Protein AF-A0A7C0USC2-F1 (afdb_monomer_lite)

Sequence (115 aa):
MRKIVVSAAILVFLFSGALAGVVNIPASGDNDSVQSMSREIEFSFPDVSTYESGDYEKIAIDGCSYTYKASYPSMPYKSEVLTFPFGTKIESIDVKVDNIQIMHIGKKIIPAAEP

Radius of gyration: 31.81 Å; chains: 1; bounding box: 66×67×62 Å

pLDDT: mean 82.0, std 16.1, range [44.19, 95.75]

Secondary structure (DSSP, 8-state):
-HHHHHHHHHHHHHHGGGGS--------------------------S-EEEEETTEEEEE-TT-EE---TTSB--EE--------TT-----------S------SSEEPBPPP-

Structure (mmCIF, N/CA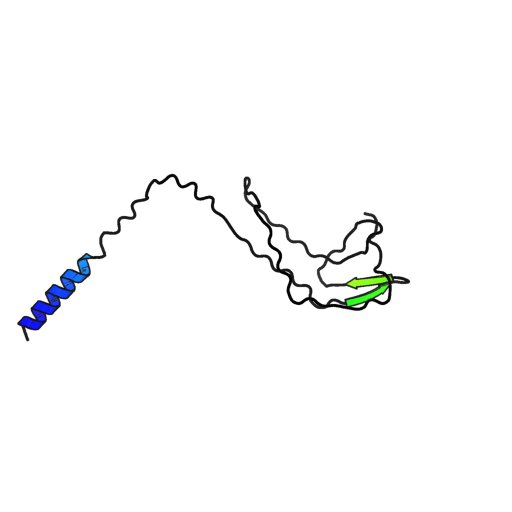/C/O backbone):
data_AF-A0A7C0USC2-F1
#
_entry.id   AF-A0A7C0USC2-F1
#
loop_
_atom_site.group_PDB
_atom_site.id
_atom_site.type_symbol
_atom_site.label_atom_id
_atom_site.label_alt_id
_atom_site.label_comp_id
_atom_site.label_asym_id
_atom_site.label_entity_id
_atom_site.label_seq_id
_atom_site.pdbx_PDB_ins_code
_atom_site.Cartn_x
_atom_site.Cartn_y
_atom_site.Cartn_z
_atom_site.occupancy
_atom_site.B_iso_or_equiv
_atom_site.auth_seq_id
_atom_site.auth_comp_id
_atom_site.auth_asym_id
_atom_site.auth_atom_id
_atom_site.pdbx_PDB_model_num
ATOM 1 N N . MET A 1 1 ? 49.850 -49.799 -35.973 1.00 57.25 1 MET A N 1
ATOM 2 C CA . MET A 1 1 ? 49.912 -48.576 -35.137 1.00 57.25 1 MET A CA 1
ATOM 3 C C . MET A 1 1 ? 50.111 -47.297 -35.951 1.00 57.25 1 MET A C 1
ATOM 5 O O . MET A 1 1 ? 49.267 -46.424 -35.846 1.00 57.25 1 MET A O 1
ATOM 9 N N . ARG A 1 2 ? 51.121 -47.188 -36.832 1.00 59.09 2 ARG A N 1
ATOM 10 C CA . ARG A 1 2 ? 51.369 -45.962 -37.632 1.00 59.09 2 ARG A CA 1
ATOM 11 C C . ARG A 1 2 ? 50.159 -45.454 -38.442 1.00 59.09 2 ARG A C 1
ATOM 13 O O . ARG A 1 2 ? 49.875 -44.268 -38.415 1.00 59.09 2 ARG A O 1
ATOM 20 N N . LYS A 1 3 ? 49.401 -46.345 -39.094 1.00 63.06 3 LYS A N 1
ATOM 21 C CA . LYS A 1 3 ? 48.225 -45.974 -39.913 1.00 63.06 3 LYS A CA 1
ATOM 22 C C . LYS A 1 3 ? 47.049 -45.411 -39.093 1.00 63.06 3 LYS A C 1
ATOM 24 O O . LYS A 1 3 ? 46.334 -44.543 -39.573 1.00 63.06 3 LYS A O 1
ATOM 29 N N . ILE A 1 4 ? 46.891 -45.871 -37.849 1.00 76.44 4 ILE A N 1
ATOM 30 C CA . ILE A 1 4 ? 45.833 -45.416 -36.928 1.00 76.44 4 ILE A CA 1
ATOM 31 C C . ILE A 1 4 ? 46.186 -44.033 -36.369 1.00 76.44 4 ILE A C 1
ATOM 33 O O . ILE A 1 4 ? 45.332 -43.159 -36.306 1.00 76.44 4 ILE A O 1
ATOM 37 N N . VAL A 1 5 ? 47.464 -43.806 -36.050 1.00 74.94 5 VAL A N 1
ATOM 38 C CA . VAL A 1 5 ? 47.958 -42.503 -35.575 1.00 74.94 5 VAL A CA 1
ATOM 39 C C . VAL A 1 5 ? 47.824 -41.428 -36.659 1.00 74.94 5 VAL A C 1
ATOM 41 O O . VAL A 1 5 ? 47.403 -40.315 -36.369 1.00 74.94 5 VAL A O 1
ATOM 44 N N . VAL A 1 6 ? 48.103 -41.773 -37.921 1.00 77.81 6 VAL A N 1
ATOM 45 C CA . VAL A 1 6 ? 47.928 -40.851 -39.057 1.00 77.81 6 VAL A CA 1
ATOM 46 C C . VAL A 1 6 ? 46.448 -40.532 -39.294 1.00 77.81 6 VAL A C 1
ATOM 48 O O . VAL A 1 6 ? 46.097 -39.374 -39.490 1.00 77.81 6 VAL A O 1
ATOM 51 N N . SER A 1 7 ? 45.565 -41.532 -39.200 1.00 74.69 7 SER A N 1
ATOM 52 C CA . SER A 1 7 ? 44.113 -41.326 -39.296 1.00 74.69 7 SER A CA 1
ATOM 53 C C . SER A 1 7 ? 43.572 -40.429 -38.180 1.00 74.69 7 SER A C 1
ATOM 55 O O . SER A 1 7 ? 42.720 -39.585 -38.442 1.00 74.69 7 SER A O 1
ATOM 57 N N . ALA A 1 8 ? 44.061 -40.591 -36.948 1.00 78.38 8 ALA A N 1
ATOM 58 C CA . ALA A 1 8 ? 43.655 -39.763 -35.817 1.00 78.38 8 ALA A CA 1
ATOM 59 C C . ALA A 1 8 ? 44.140 -38.311 -35.971 1.00 78.38 8 ALA A C 1
ATOM 61 O O . ALA A 1 8 ? 43.381 -37.382 -35.713 1.00 78.38 8 ALA A O 1
ATOM 62 N N . ALA A 1 9 ? 45.368 -38.105 -36.461 1.00 75.25 9 ALA A N 1
ATOM 63 C CA . ALA A 1 9 ? 45.916 -36.769 -36.692 1.00 75.25 9 ALA A CA 1
ATOM 64 C C . ALA A 1 9 ? 45.138 -35.985 -37.767 1.00 75.25 9 ALA A C 1
ATOM 66 O O . ALA A 1 9 ? 44.895 -34.792 -37.601 1.00 75.25 9 ALA A O 1
ATOM 67 N N . ILE A 1 10 ? 44.697 -36.659 -38.836 1.00 76.69 10 ILE A N 1
ATOM 68 C CA . ILE A 1 10 ? 43.877 -36.044 -39.894 1.00 76.69 10 ILE A CA 1
ATOM 69 C C . ILE A 1 10 ? 42.493 -35.656 -39.354 1.00 76.69 10 ILE A C 1
ATOM 71 O O . ILE A 1 10 ? 41.996 -34.575 -39.660 1.00 76.69 10 ILE A O 1
ATOM 75 N N . LEU A 1 11 ? 41.889 -36.499 -38.510 1.00 73.88 11 LEU A N 1
ATOM 76 C CA . LEU A 1 11 ? 40.573 -36.229 -37.929 1.00 73.88 11 LEU A CA 1
ATOM 77 C C . LEU A 1 11 ? 40.599 -35.018 -36.981 1.00 73.88 11 LEU A C 1
ATOM 79 O O . LEU A 1 11 ? 39.693 -34.191 -37.017 1.00 73.88 11 LEU A O 1
ATOM 83 N N . VAL A 1 12 ? 41.665 -34.865 -36.189 1.00 71.81 12 VAL A N 1
ATOM 84 C CA . VAL A 1 12 ? 41.855 -33.696 -35.313 1.00 71.81 12 VAL A CA 1
ATOM 85 C C . VAL A 1 12 ? 42.029 -32.409 -36.129 1.00 71.81 12 VAL A C 1
ATOM 87 O O . VAL A 1 12 ? 41.428 -31.391 -35.797 1.00 71.81 12 VAL A O 1
ATOM 90 N N . PHE A 1 13 ? 42.774 -32.454 -37.239 1.00 68.50 13 PHE A N 1
ATOM 91 C CA . PHE A 1 13 ? 42.948 -31.286 -38.112 1.00 68.50 13 PHE A CA 1
ATOM 92 C C . PHE A 1 13 ? 41.652 -30.854 -38.815 1.00 68.50 13 PHE A C 1
ATOM 94 O O . PHE A 1 13 ? 41.418 -29.657 -38.970 1.00 68.50 13 PHE A O 1
ATOM 101 N N . LEU A 1 14 ? 40.788 -31.800 -39.199 1.00 68.00 14 LEU A N 1
ATOM 102 C CA . LEU A 1 14 ? 39.492 -31.495 -39.820 1.00 68.00 14 LEU A CA 1
ATOM 103 C C . LEU A 1 14 ? 38.489 -30.878 -38.831 1.00 68.00 14 LEU A C 1
ATOM 105 O O . LEU A 1 14 ? 37.678 -30.047 -39.234 1.00 68.00 14 LEU A O 1
ATOM 109 N N . PHE A 1 15 ? 38.564 -31.218 -37.539 1.00 60.28 15 PHE A N 1
ATOM 110 C CA . PHE A 1 15 ? 37.691 -30.636 -36.512 1.00 60.28 15 PHE A CA 1
ATOM 111 C C . PHE A 1 15 ? 38.130 -29.243 -36.025 1.00 60.28 15 PHE A C 1
ATOM 113 O O . PHE A 1 15 ? 37.288 -28.473 -35.568 1.00 60.28 15 PHE A O 1
ATOM 120 N N . SER A 1 16 ? 39.405 -28.861 -36.166 1.00 59.53 16 SER A N 1
ATOM 121 C CA . SER A 1 16 ? 39.875 -27.514 -35.784 1.00 59.53 16 SER A CA 1
ATOM 122 C C . SER A 1 16 ? 39.482 -26.397 -36.762 1.00 59.53 16 SER A C 1
ATOM 124 O O . SER A 1 16 ? 39.617 -25.225 -36.419 1.00 59.53 16 SER A O 1
ATOM 126 N N . GLY A 1 17 ? 38.977 -26.721 -37.958 1.00 58.09 17 GLY A N 1
ATOM 127 C CA . GLY A 1 17 ? 38.611 -25.728 -38.979 1.00 58.09 17 GLY A CA 1
ATOM 128 C C . GLY A 1 17 ? 37.225 -25.087 -38.821 1.00 58.09 17 GLY A C 1
ATOM 129 O O . GLY A 1 17 ? 36.944 -24.098 -39.489 1.00 58.09 17 GLY A O 1
ATOM 130 N N . ALA A 1 18 ? 36.353 -25.611 -37.953 1.00 58.22 18 ALA A N 1
ATOM 131 C CA . ALA A 1 18 ? 34.948 -25.187 -37.881 1.00 58.22 18 ALA A CA 1
ATOM 132 C C . ALA A 1 18 ? 34.668 -23.981 -36.955 1.00 58.22 18 ALA A C 1
ATOM 134 O O . ALA A 1 18 ? 33.515 -23.581 -36.823 1.00 58.22 18 ALA A O 1
ATOM 135 N N . LEU A 1 19 ? 35.687 -23.387 -36.316 1.00 56.66 19 LEU A N 1
ATOM 136 C CA . LEU A 1 19 ? 35.499 -22.297 -35.337 1.00 56.66 19 LEU A CA 1
ATOM 137 C C . LEU A 1 19 ? 36.068 -20.932 -35.760 1.00 56.66 19 LEU A C 1
ATOM 139 O O . LEU A 1 19 ? 35.968 -19.972 -35.002 1.00 56.66 19 LEU A O 1
ATOM 143 N N . ALA A 1 20 ? 36.614 -20.803 -36.970 1.00 55.91 20 ALA A N 1
ATOM 144 C CA . ALA A 1 20 ? 37.098 -19.529 -37.505 1.00 55.91 20 ALA A CA 1
ATOM 145 C C . ALA A 1 20 ? 36.207 -19.074 -38.671 1.00 55.91 20 ALA A C 1
ATOM 147 O O . ALA A 1 20 ? 36.591 -19.183 -39.832 1.00 55.91 20 ALA A O 1
ATOM 148 N N . GLY A 1 21 ? 34.981 -18.626 -38.380 1.00 52.94 21 GLY A N 1
ATOM 149 C CA . GLY A 1 21 ? 34.068 -18.222 -39.456 1.00 52.94 21 GLY A CA 1
ATOM 150 C C . GLY A 1 21 ? 32.655 -17.765 -39.097 1.00 52.94 21 GLY A C 1
ATOM 151 O O . GLY A 1 21 ? 31.903 -17.462 -40.017 1.00 52.94 21 GLY A O 1
ATOM 152 N N . VAL A 1 22 ? 32.266 -17.645 -37.823 1.00 48.75 22 VAL A N 1
ATOM 153 C CA . VAL A 1 22 ? 31.092 -16.823 -37.477 1.00 48.75 22 VAL A CA 1
ATOM 154 C C . VAL A 1 22 ? 31.528 -15.364 -37.445 1.00 48.75 22 VAL A C 1
ATOM 156 O O . VAL A 1 22 ? 31.814 -14.782 -36.403 1.00 48.75 22 VAL A O 1
ATOM 159 N N . VAL A 1 23 ? 31.633 -14.784 -38.640 1.00 46.22 23 VAL A N 1
ATOM 160 C CA . VAL A 1 23 ? 31.579 -13.334 -38.804 1.00 46.22 23 VAL A CA 1
ATOM 161 C C . VAL A 1 23 ? 30.236 -12.908 -38.228 1.00 46.22 23 VAL A C 1
ATOM 163 O O . VAL A 1 23 ? 29.186 -13.291 -38.742 1.00 46.22 23 VAL A O 1
ATOM 166 N N . ASN A 1 24 ? 30.275 -12.148 -37.137 1.00 50.66 24 ASN A N 1
ATOM 167 C CA . ASN A 1 24 ? 29.125 -11.407 -36.653 1.00 50.66 24 ASN A CA 1
ATOM 168 C C . ASN A 1 24 ? 28.833 -10.343 -37.718 1.00 50.66 24 ASN A C 1
ATOM 170 O O . ASN A 1 24 ? 29.379 -9.245 -37.675 1.00 50.66 24 ASN A O 1
ATOM 174 N N . ILE A 1 25 ? 28.085 -10.717 -38.755 1.00 47.84 25 ILE A N 1
ATOM 175 C CA . ILE A 1 25 ? 27.463 -9.764 -39.664 1.00 47.84 25 ILE A CA 1
ATOM 176 C C . ILE A 1 25 ? 26.447 -9.045 -38.777 1.00 47.84 25 ILE A C 1
ATOM 178 O O . ILE A 1 25 ? 25.495 -9.701 -38.343 1.00 47.84 25 ILE A O 1
ATOM 182 N N . PRO A 1 26 ? 26.603 -7.744 -38.469 1.00 45.72 26 PRO A N 1
ATOM 183 C CA . PRO A 1 26 ? 25.451 -7.006 -38.012 1.00 45.72 26 PRO A CA 1
ATOM 184 C C . PRO A 1 26 ? 24.522 -7.013 -39.217 1.00 45.72 26 PRO A C 1
ATOM 186 O O . PRO A 1 26 ? 24.789 -6.379 -40.238 1.00 45.72 26 PRO A O 1
ATOM 189 N N . ALA A 1 27 ? 23.477 -7.832 -39.142 1.00 45.34 27 ALA A N 1
ATOM 190 C CA . ALA A 1 27 ? 22.328 -7.632 -39.986 1.00 45.34 27 ALA A CA 1
ATOM 191 C C . ALA A 1 27 ? 21.868 -6.210 -39.673 1.00 45.34 27 ALA A C 1
ATOM 193 O O . ALA A 1 27 ? 21.277 -5.962 -38.624 1.00 45.34 27 ALA A O 1
ATOM 194 N N . SER A 1 28 ? 22.201 -5.277 -40.562 1.00 51.03 28 SER A N 1
ATOM 195 C CA . SER A 1 28 ? 21.554 -3.978 -40.681 1.00 51.03 28 SER A CA 1
ATOM 196 C C . SER A 1 28 ? 20.110 -4.224 -41.117 1.00 51.03 28 SER A C 1
ATOM 198 O O . SER A 1 28 ? 19.719 -3.950 -42.246 1.00 51.03 28 SER A O 1
ATOM 200 N N . GLY A 1 29 ? 19.347 -4.866 -40.239 1.00 44.19 29 GLY A N 1
ATOM 201 C CA . GLY A 1 29 ? 17.914 -4.746 -40.171 1.00 44.19 29 GLY A CA 1
ATOM 202 C C . GLY A 1 29 ? 17.681 -3.635 -39.175 1.00 44.19 29 GLY A C 1
ATOM 203 O O . GLY A 1 29 ? 18.036 -3.774 -38.005 1.00 44.19 29 GLY A O 1
ATOM 204 N N . ASP A 1 30 ? 17.145 -2.534 -39.675 1.00 46.31 30 ASP A N 1
ATOM 205 C CA . ASP A 1 30 ? 16.508 -1.479 -38.906 1.00 46.31 30 ASP A CA 1
ATOM 206 C C . ASP A 1 30 ? 15.316 -2.100 -38.163 1.00 46.31 30 ASP A C 1
ATOM 208 O O . ASP A 1 30 ? 14.161 -2.021 -38.567 1.00 46.31 30 ASP A O 1
ATOM 212 N N . ASN A 1 31 ? 15.630 -2.883 -37.139 1.00 47.41 31 ASN A N 1
ATOM 213 C CA . ASN A 1 31 ? 14.682 -3.349 -36.164 1.00 47.41 31 ASN A CA 1
ATOM 214 C C . ASN A 1 31 ? 14.835 -2.347 -35.040 1.00 47.41 31 ASN A C 1
ATOM 216 O O . ASN A 1 31 ? 15.715 -2.499 -34.191 1.00 47.41 31 ASN A O 1
ATOM 220 N N . ASP A 1 32 ? 13.987 -1.326 -35.062 1.00 48.28 32 ASP A N 1
ATOM 221 C CA . ASP A 1 32 ? 13.614 -0.565 -33.879 1.00 48.28 32 ASP A CA 1
ATOM 222 C C . ASP A 1 32 ? 13.018 -1.580 -32.886 1.00 48.28 32 ASP A C 1
ATOM 224 O O . ASP A 1 32 ? 11.808 -1.771 -32.760 1.00 48.28 32 ASP A O 1
ATOM 228 N N . SER A 1 33 ? 13.883 -2.383 -32.265 1.00 56.44 33 SER A N 1
ATOM 229 C CA . SER A 1 33 ? 13.496 -3.345 -31.258 1.00 56.44 33 SER A CA 1
ATOM 230 C C . SER A 1 33 ? 13.134 -2.492 -30.063 1.00 56.44 33 SER A C 1
ATOM 232 O O . SER A 1 33 ? 14.015 -2.082 -29.306 1.00 56.44 33 SER A O 1
ATOM 234 N N . VAL A 1 34 ? 11.848 -2.158 -29.947 1.00 61.03 34 VAL A N 1
ATOM 235 C CA . VAL A 1 34 ? 11.286 -1.516 -28.765 1.00 61.03 34 VAL A CA 1
ATOM 236 C C . VAL A 1 34 ? 11.772 -2.334 -27.577 1.00 61.03 34 VAL A C 1
ATOM 238 O O . VAL A 1 34 ? 11.370 -3.483 -27.392 1.00 61.03 34 VAL A O 1
ATOM 241 N N . GLN A 1 35 ? 12.725 -1.778 -26.831 1.00 67.12 35 GLN A N 1
ATOM 242 C CA . GLN A 1 35 ? 13.361 -2.469 -25.724 1.00 67.12 35 GLN A CA 1
ATOM 243 C C . GLN A 1 35 ? 12.347 -2.525 -24.582 1.00 67.12 35 GLN A C 1
ATOM 245 O O . GLN A 1 35 ? 12.272 -1.628 -23.746 1.00 67.12 35 GLN A O 1
ATOM 250 N N . SER A 1 36 ? 11.504 -3.557 -24.583 1.00 76.25 36 SER A N 1
ATOM 251 C CA . SER A 1 36 ? 10.516 -3.774 -23.534 1.00 76.25 36 SER A CA 1
ATOM 252 C C . SER A 1 36 ? 11.232 -4.219 -22.262 1.00 76.25 36 SER A C 1
ATOM 254 O O . SER A 1 36 ? 11.878 -5.269 -22.242 1.00 76.25 36 SER A O 1
ATOM 256 N N . MET A 1 37 ? 11.116 -3.426 -21.200 1.00 83.69 37 MET A N 1
ATOM 257 C CA . MET A 1 37 ? 11.648 -3.743 -19.878 1.00 83.69 37 MET A CA 1
ATOM 258 C C . MET A 1 37 ? 10.497 -4.096 -18.936 1.00 83.69 37 MET A C 1
ATOM 260 O O . MET A 1 37 ? 9.530 -3.346 -18.835 1.00 83.69 37 MET A O 1
ATOM 264 N N . SER A 1 38 ? 10.627 -5.199 -18.201 1.00 89.19 38 SER A N 1
ATOM 265 C CA . SER A 1 38 ? 9.772 -5.517 -17.055 1.00 89.19 38 SER A CA 1
ATOM 266 C C . SER A 1 38 ? 10.514 -5.213 -15.755 1.00 89.19 38 SER A C 1
ATOM 268 O O . SER A 1 38 ? 11.670 -5.611 -15.597 1.00 89.19 38 SER A O 1
ATOM 270 N N . ARG A 1 39 ? 9.851 -4.541 -14.812 1.00 90.75 39 ARG A N 1
ATOM 271 C CA . ARG A 1 39 ? 10.346 -4.342 -13.444 1.00 90.75 39 ARG A CA 1
ATOM 272 C C . ARG A 1 39 ? 9.353 -4.959 -12.470 1.00 90.75 39 ARG A C 1
ATOM 274 O O . ARG A 1 39 ? 8.174 -4.629 -12.515 1.00 90.75 39 ARG A O 1
ATOM 281 N N . GLU A 1 40 ? 9.851 -5.825 -11.600 1.00 94.06 40 GLU A N 1
ATOM 282 C CA . GLU A 1 40 ? 9.078 -6.419 -10.513 1.00 94.06 40 GLU A CA 1
ATOM 283 C C . GLU A 1 40 ? 9.328 -5.634 -9.224 1.00 94.06 40 GLU A C 1
ATOM 285 O O . GLU A 1 40 ? 10.460 -5.232 -8.946 1.0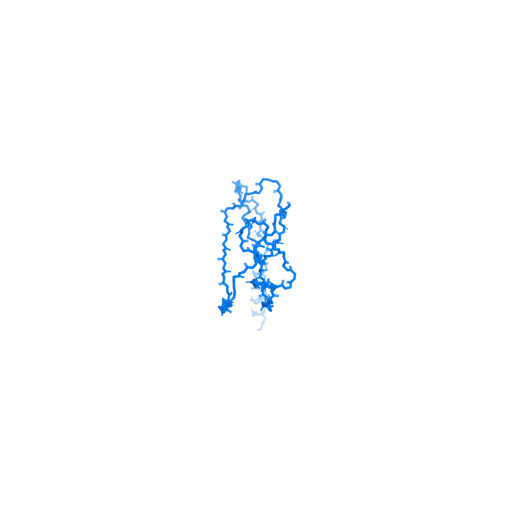0 94.06 40 GLU A O 1
ATOM 290 N N . ILE A 1 41 ? 8.255 -5.362 -8.483 1.00 94.44 41 ILE A N 1
ATOM 291 C CA . ILE A 1 41 ? 8.284 -4.654 -7.202 1.00 94.44 41 ILE A CA 1
ATOM 292 C C . ILE A 1 41 ? 7.440 -5.469 -6.242 1.00 94.44 41 ILE A C 1
ATOM 294 O O . ILE A 1 41 ? 6.275 -5.753 -6.523 1.00 94.44 41 ILE A O 1
ATOM 298 N N . GLU A 1 42 ? 8.032 -5.827 -5.113 1.00 94.56 42 GLU A N 1
ATOM 299 C CA . GLU A 1 42 ? 7.367 -6.603 -4.081 1.00 94.56 42 GLU A CA 1
ATOM 300 C C . GLU A 1 42 ? 6.997 -5.696 -2.908 1.00 94.56 42 GLU A C 1
ATOM 302 O O . GLU A 1 42 ? 7.838 -4.994 -2.347 1.00 94.56 42 GLU A O 1
ATOM 307 N N . PHE A 1 43 ? 5.725 -5.734 -2.514 1.00 94.25 43 PHE A N 1
ATOM 308 C CA . PHE A 1 43 ? 5.252 -5.082 -1.302 1.00 94.25 43 PHE A CA 1
ATOM 309 C C . PHE A 1 43 ? 4.865 -6.137 -0.277 1.00 94.25 43 PHE A C 1
ATOM 311 O O . PHE A 1 43 ? 3.983 -6.957 -0.520 1.00 94.25 43 PHE A O 1
ATOM 318 N N . SER A 1 44 ? 5.488 -6.064 0.898 1.00 91.94 44 SER A N 1
ATOM 319 C CA . SER A 1 44 ? 5.141 -6.900 2.043 1.00 91.94 44 SER A CA 1
ATOM 320 C C . SER A 1 44 ? 4.567 -6.057 3.179 1.00 91.94 44 SER A C 1
ATOM 322 O O . SER A 1 44 ? 5.065 -4.964 3.487 1.00 91.94 44 SER A O 1
ATOM 324 N N . PHE A 1 45 ? 3.518 -6.584 3.803 1.00 92.12 45 PHE A N 1
ATOM 325 C CA . PHE A 1 45 ? 2.778 -5.967 4.901 1.00 92.12 45 PHE A CA 1
ATOM 326 C C . PHE A 1 45 ? 2.730 -6.930 6.102 1.00 92.12 45 PHE A C 1
ATOM 328 O O . PHE A 1 45 ? 1.667 -7.476 6.403 1.00 92.12 45 PHE A O 1
ATOM 335 N N . PRO A 1 46 ? 3.879 -7.207 6.749 1.00 88.25 46 PRO A N 1
ATOM 336 C CA . PRO A 1 46 ? 3.920 -8.070 7.924 1.00 88.25 46 PRO A CA 1
ATOM 337 C C . PRO A 1 46 ? 3.302 -7.371 9.142 1.00 88.25 46 PRO A C 1
ATOM 339 O O . PRO A 1 46 ? 3.195 -6.145 9.175 1.00 88.25 46 PRO A O 1
ATOM 342 N N . ASP A 1 47 ? 2.929 -8.168 10.144 1.00 88.88 47 ASP A N 1
ATOM 343 C CA . ASP A 1 47 ? 2.603 -7.703 11.498 1.00 88.88 47 ASP A CA 1
ATOM 344 C C . ASP A 1 47 ? 1.506 -6.627 11.561 1.00 88.88 47 ASP A C 1
ATOM 346 O O . ASP A 1 47 ? 1.622 -5.610 12.248 1.00 88.88 47 ASP A O 1
ATOM 350 N N . VAL A 1 48 ? 0.404 -6.863 10.841 1.00 92.50 48 VAL A N 1
ATOM 351 C CA . VAL A 1 48 ? -0.778 -5.998 10.913 1.00 92.50 48 VAL A CA 1
ATOM 352 C C . VAL A 1 48 ? -1.328 -6.020 12.337 1.00 92.50 48 VAL A C 1
ATOM 354 O O . VAL A 1 48 ? -1.755 -7.058 12.839 1.00 92.50 48 VAL A O 1
ATOM 357 N N . SER A 1 49 ? -1.350 -4.853 12.972 1.00 91.75 49 SER A N 1
ATOM 358 C CA . SER A 1 49 ? -1.907 -4.662 14.307 1.00 91.75 49 SER A CA 1
ATOM 359 C C . SER A 1 49 ? -3.077 -3.690 14.266 1.00 91.75 49 SER A C 1
ATOM 361 O O . SER A 1 49 ? -3.198 -2.858 13.361 1.00 91.75 49 SER A O 1
ATOM 363 N N . THR A 1 50 ? -3.954 -3.788 15.259 1.00 93.25 50 THR A N 1
ATOM 364 C CA . THR A 1 50 ? -4.988 -2.788 15.500 1.00 93.25 50 THR A CA 1
ATOM 365 C C . THR A 1 50 ? -4.886 -2.265 16.920 1.00 93.25 50 THR A C 1
ATOM 367 O O . THR A 1 50 ? -4.456 -2.971 17.834 1.00 93.25 50 THR A O 1
ATOM 370 N N . TYR A 1 51 ? -5.244 -1.000 17.112 1.00 91.50 51 TYR A N 1
ATOM 371 C CA . TYR A 1 51 ? -5.345 -0.418 18.441 1.00 91.50 51 TYR A CA 1
ATOM 372 C C . TYR A 1 51 ? -6.512 0.557 18.535 1.00 91.50 51 TYR A C 1
ATOM 374 O O . TYR A 1 51 ? -6.885 1.227 17.566 1.00 91.50 51 TYR A O 1
ATOM 382 N N . GLU A 1 52 ? -7.096 0.638 19.728 1.00 93.06 52 GLU A N 1
ATOM 383 C CA . GLU A 1 52 ? -8.240 1.503 19.981 1.00 93.06 52 GLU A CA 1
ATOM 384 C C . GLU A 1 52 ? -7.843 2.984 20.015 1.00 93.06 52 GLU A C 1
ATOM 386 O O . GLU A 1 52 ? -6.818 3.374 20.576 1.00 93.06 52 GLU A O 1
ATOM 391 N N . SER A 1 53 ? -8.696 3.827 19.436 1.00 89.62 53 SER A N 1
ATOM 392 C CA . SER A 1 53 ? -8.573 5.282 19.448 1.00 89.62 53 SER A CA 1
ATOM 393 C C . SER A 1 53 ? -9.958 5.899 19.661 1.00 89.62 53 SER A C 1
ATOM 395 O O . SER A 1 53 ? -10.674 6.236 18.718 1.00 89.62 53 SER A O 1
ATOM 397 N N . GLY A 1 54 ? -10.372 5.985 20.930 1.00 91.06 54 GLY A N 1
ATOM 398 C CA . GLY A 1 54 ? -11.718 6.425 21.308 1.00 91.06 54 GLY A CA 1
ATOM 399 C C . GLY A 1 54 ? -12.805 5.488 20.768 1.00 91.06 54 GLY A C 1
ATOM 400 O O . GLY A 1 54 ? -12.765 4.275 20.996 1.00 91.06 54 GLY A O 1
ATOM 401 N N . ASP A 1 55 ? -13.756 6.054 20.022 1.00 93.81 55 ASP A N 1
ATOM 402 C CA . ASP A 1 55 ? -14.852 5.320 19.369 1.00 93.81 55 ASP A CA 1
ATOM 403 C C . ASP A 1 55 ? -14.428 4.611 18.070 1.00 93.81 55 ASP A C 1
ATOM 405 O O . ASP A 1 55 ? -15.238 3.951 17.414 1.00 93.81 55 ASP A O 1
ATOM 409 N N . TYR A 1 56 ? -13.156 4.742 17.698 1.00 95.44 56 TYR A N 1
ATOM 410 C CA . TYR A 1 56 ? -12.591 4.195 16.475 1.00 95.44 56 TYR A CA 1
ATOM 411 C C . TYR A 1 56 ? -11.485 3.185 16.765 1.00 95.44 56 TYR A C 1
ATOM 413 O O . TYR A 1 56 ? -10.962 3.068 17.876 1.00 95.44 56 TYR A O 1
ATOM 421 N N . GLU A 1 57 ? -11.105 2.470 15.718 1.00 95.00 57 GLU A N 1
ATOM 422 C CA . GLU A 1 57 ? -9.950 1.587 15.688 1.00 95.00 57 GLU A CA 1
ATOM 423 C C . GLU A 1 57 ? -8.974 2.069 14.613 1.00 95.00 57 GLU A C 1
ATOM 425 O O . GLU A 1 57 ? -9.375 2.605 13.576 1.00 95.00 57 GLU A O 1
ATOM 430 N N . LYS A 1 58 ? -7.675 1.933 14.865 1.00 93.62 58 LYS A N 1
ATOM 431 C CA . LYS A 1 58 ? -6.638 2.257 13.888 1.00 93.62 58 LYS A CA 1
ATOM 432 C C . LYS A 1 58 ? -5.898 0.989 13.504 1.00 93.62 58 LYS A C 1
ATOM 434 O O . LYS A 1 58 ? -5.473 0.237 14.373 1.00 93.62 58 LYS A O 1
ATOM 439 N N . ILE A 1 59 ? -5.733 0.785 12.202 1.00 94.69 59 ILE A N 1
ATOM 440 C CA . ILE A 1 59 ? -4.884 -0.269 11.646 1.00 94.69 59 ILE A CA 1
ATOM 441 C C . ILE A 1 59 ? -3.463 0.277 11.582 1.00 94.69 59 ILE A C 1
ATOM 443 O O . ILE A 1 59 ? -3.272 1.390 11.100 1.00 94.69 59 ILE A O 1
ATOM 447 N N . ALA A 1 60 ? -2.478 -0.481 12.047 1.00 92.94 60 ALA A N 1
ATOM 448 C CA . ALA A 1 60 ? -1.081 -0.093 12.007 1.00 92.94 60 ALA A CA 1
ATOM 449 C C . ALA A 1 60 ? -0.202 -1.193 11.428 1.00 92.94 60 ALA A C 1
ATOM 451 O O . ALA A 1 60 ? -0.317 -2.368 11.772 1.00 92.94 60 ALA A O 1
ATOM 452 N N . ILE A 1 61 ? 0.671 -0.7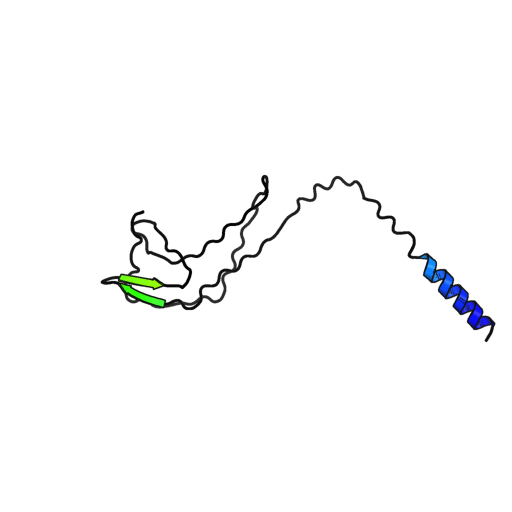62 10.523 1.00 94.12 61 ILE A N 1
ATOM 453 C CA . ILE A 1 61 ? 1.683 -1.579 9.868 1.00 94.12 61 ILE A CA 1
ATOM 454 C C . ILE A 1 61 ? 2.957 -0.742 9.859 1.00 94.12 61 ILE A C 1
ATOM 456 O O . ILE A 1 61 ? 2.945 0.406 9.397 1.00 94.12 61 ILE A O 1
ATOM 460 N N . ASP A 1 62 ? 4.044 -1.303 10.374 1.00 90.75 62 ASP A N 1
ATOM 461 C CA . ASP A 1 62 ? 5.307 -0.586 10.490 1.00 90.75 62 ASP A CA 1
ATOM 462 C C . ASP A 1 62 ? 5.846 -0.155 9.118 1.00 90.75 62 ASP A C 1
ATOM 464 O O . ASP A 1 62 ? 5.757 -0.863 8.107 1.00 90.75 62 ASP A O 1
ATOM 468 N N . GLY A 1 63 ? 6.381 1.067 9.073 1.00 90.50 63 GLY A N 1
ATOM 469 C CA . GLY A 1 63 ? 6.916 1.671 7.852 1.00 90.50 63 GLY A CA 1
ATOM 470 C C . GLY A 1 63 ? 5.865 2.087 6.814 1.00 90.50 63 GLY A C 1
ATOM 471 O O . GLY A 1 63 ? 6.237 2.412 5.688 1.00 90.50 63 GLY A O 1
ATOM 472 N N . CYS A 1 64 ? 4.572 2.082 7.152 1.00 93.88 64 CYS A N 1
ATOM 473 C CA . CYS A 1 64 ? 3.517 2.572 6.261 1.00 93.88 64 CYS A CA 1
ATOM 474 C C . CYS A 1 64 ? 3.170 4.047 6.510 1.00 93.88 64 CYS A C 1
ATOM 476 O O . CYS A 1 64 ? 3.181 4.538 7.640 1.00 93.88 64 CYS A O 1
ATOM 478 N N . SER A 1 65 ? 2.804 4.734 5.428 1.00 93.12 65 SER A N 1
ATOM 479 C CA . SER A 1 65 ? 2.104 6.025 5.470 1.00 93.12 65 SER A CA 1
ATOM 480 C C . SER A 1 65 ? 0.591 5.799 5.537 1.00 93.12 65 SER A C 1
ATOM 482 O O . SER A 1 65 ? 0.141 4.667 5.392 1.00 93.12 65 SER A O 1
ATOM 484 N N . TYR A 1 66 ? -0.203 6.852 5.753 1.00 92.56 66 TYR A N 1
ATOM 485 C CA . TYR A 1 66 ? -1.658 6.742 5.921 1.00 92.56 66 TYR A CA 1
ATOM 486 C C . TYR A 1 66 ? -2.407 7.635 4.943 1.00 92.56 66 TYR A C 1
ATOM 488 O O . TYR A 1 66 ? -1.976 8.747 4.666 1.00 92.56 66 TYR A O 1
ATOM 496 N N . THR A 1 67 ? -3.525 7.158 4.401 1.00 92.19 67 THR A N 1
ATOM 497 C CA . THR A 1 67 ? -4.339 7.938 3.458 1.00 92.19 67 THR A CA 1
ATOM 498 C C . THR A 1 67 ? -4.895 9.216 4.100 1.00 92.19 67 THR A C 1
ATOM 500 O O . THR A 1 67 ? -5.368 9.165 5.231 1.00 92.19 67 THR A O 1
ATOM 503 N N . TYR A 1 68 ? -4.936 10.324 3.347 1.00 86.56 68 TYR A N 1
ATOM 504 C CA . TYR A 1 68 ? -5.370 11.658 3.819 1.00 86.56 68 TYR A CA 1
ATOM 505 C C . TYR A 1 68 ? -6.702 12.140 3.217 1.00 86.56 68 TYR A C 1
ATOM 507 O O . TYR A 1 68 ? -7.020 13.327 3.229 1.00 86.56 68 TYR A O 1
ATOM 515 N N . LYS A 1 69 ? -7.494 11.243 2.617 1.00 87.06 69 LYS A N 1
ATOM 516 C CA . LYS A 1 69 ? -8.770 11.641 2.014 1.00 87.06 69 LYS A CA 1
ATOM 517 C C . LYS A 1 69 ? -9.803 11.891 3.113 1.00 87.06 69 LYS A C 1
ATOM 519 O O . LYS A 1 69 ? -10.319 10.937 3.689 1.00 87.06 69 LYS A O 1
ATOM 524 N N . ALA A 1 70 ? -10.122 13.159 3.357 1.00 83.75 70 ALA A N 1
ATOM 525 C CA . ALA A 1 70 ? -11.058 13.582 4.395 1.00 83.75 70 ALA A CA 1
ATOM 526 C C . ALA A 1 70 ? -12.350 12.747 4.402 1.00 83.75 70 ALA A C 1
ATOM 528 O O . ALA A 1 70 ? -12.950 12.497 3.354 1.00 83.75 70 ALA A O 1
ATOM 529 N N . SER A 1 71 ? -12.784 12.334 5.596 1.00 83.00 71 SER A N 1
ATOM 530 C CA . SER A 1 71 ? -13.968 11.487 5.838 1.00 83.00 71 SER A CA 1
ATOM 531 C C . SER A 1 71 ? -13.906 10.041 5.309 1.00 83.00 71 SER A C 1
ATOM 533 O O . SER A 1 71 ? -14.886 9.310 5.451 1.00 83.00 71 SER A O 1
ATOM 535 N N . TYR A 1 72 ? -12.785 9.587 4.738 1.00 91.75 72 TYR A N 1
ATOM 536 C CA . TYR A 1 72 ? -12.552 8.172 4.409 1.00 91.75 72 TYR A CA 1
ATOM 537 C C . TYR A 1 72 ? -11.725 7.504 5.512 1.00 91.75 72 TYR A C 1
ATOM 539 O O . TYR A 1 72 ? -10.996 8.202 6.214 1.00 91.75 72 TYR A O 1
ATOM 547 N N . PRO A 1 73 ? -11.800 6.171 5.681 1.00 94.38 73 PRO A N 1
ATOM 548 C CA . PRO A 1 73 ? -10.932 5.452 6.609 1.00 94.38 73 PRO A CA 1
ATOM 549 C C . PRO A 1 73 ? -9.452 5.761 6.374 1.00 94.38 73 PRO A C 1
ATOM 551 O O . PRO A 1 73 ? -8.986 5.752 5.235 1.00 94.38 73 PRO A O 1
ATOM 554 N N . SER A 1 74 ? -8.714 6.001 7.453 1.00 94.12 74 SER A N 1
ATOM 555 C CA . SER A 1 74 ? -7.261 6.134 7.430 1.00 94.12 74 SER A CA 1
ATOM 556 C C . SER A 1 74 ? -6.628 4.752 7.270 1.00 94.12 74 SER A C 1
ATOM 558 O O . SER A 1 74 ? -6.547 3.981 8.227 1.00 94.12 74 SER A O 1
ATOM 560 N N . MET A 1 75 ? -6.222 4.421 6.043 1.00 94.44 75 MET A N 1
ATOM 561 C CA . MET A 1 75 ? -5.645 3.123 5.699 1.00 94.44 75 MET A CA 1
ATOM 562 C C . MET A 1 75 ? -4.126 3.227 5.524 1.00 94.44 75 MET A C 1
ATOM 564 O O . MET A 1 75 ? -3.661 4.174 4.879 1.00 94.44 75 MET A O 1
ATOM 568 N N . PRO A 1 76 ? -3.347 2.267 6.055 1.00 94.62 76 PRO A N 1
ATOM 569 C CA . PRO A 1 76 ? -1.913 2.213 5.816 1.00 94.62 76 PRO A CA 1
ATOM 570 C C . PRO A 1 76 ? -1.608 1.861 4.351 1.00 94.62 76 PRO A C 1
ATOM 572 O O . PRO A 1 76 ? -2.283 1.024 3.752 1.00 94.62 76 PRO A O 1
ATOM 575 N N . TYR A 1 77 ? -0.570 2.470 3.782 1.00 94.38 77 TYR A N 1
ATOM 576 C CA . TYR A 1 77 ? -0.051 2.149 2.453 1.00 94.38 77 TYR A CA 1
ATOM 577 C C . TYR A 1 77 ? 1.475 2.312 2.380 1.00 94.38 77 TYR A C 1
ATOM 579 O O . TYR A 1 77 ? 2.085 3.057 3.154 1.00 94.38 77 TYR A O 1
ATOM 587 N N . LYS A 1 78 ? 2.089 1.632 1.405 1.00 94.31 78 LYS A N 1
ATOM 588 C CA . LYS A 1 78 ? 3.484 1.827 0.988 1.00 94.31 78 LYS A CA 1
ATOM 589 C C . LYS A 1 78 ? 3.516 2.378 -0.431 1.00 94.31 78 LYS A C 1
ATOM 591 O O . LYS A 1 78 ? 2.622 2.106 -1.228 1.00 94.31 78 LYS A O 1
ATOM 596 N N . SER A 1 79 ? 4.544 3.156 -0.736 1.00 93.69 79 SER A N 1
ATOM 597 C CA . SER A 1 79 ? 4.769 3.718 -2.065 1.00 93.69 79 SER A CA 1
ATOM 598 C C . SER A 1 79 ? 6.251 3.690 -2.387 1.00 93.69 79 SER A C 1
ATOM 600 O O . SER A 1 79 ? 7.059 4.065 -1.539 1.00 93.69 79 SER A O 1
ATOM 602 N N . GLU A 1 80 ? 6.588 3.330 -3.619 1.00 93.06 80 GLU A N 1
ATOM 603 C CA . GLU A 1 80 ? 7.940 3.464 -4.150 1.00 93.06 80 GLU A CA 1
ATOM 604 C C . GLU A 1 80 ? 7.952 4.393 -5.357 1.00 93.06 80 GLU A C 1
ATOM 606 O O . GLU A 1 80 ? 7.016 4.419 -6.159 1.00 93.06 80 GLU A O 1
ATOM 611 N N . VAL A 1 81 ? 9.027 5.170 -5.478 1.00 94.38 81 VAL A N 1
ATOM 612 C CA . VAL A 1 81 ? 9.233 6.086 -6.597 1.00 94.38 81 VAL A CA 1
ATOM 613 C C . VAL A 1 81 ? 10.155 5.422 -7.605 1.00 94.38 81 VAL A C 1
ATOM 615 O O . VAL A 1 81 ? 11.288 5.064 -7.291 1.00 94.38 81 VAL A O 1
ATOM 618 N N . LEU A 1 82 ? 9.679 5.300 -8.841 1.00 92.88 82 LEU A N 1
ATOM 619 C CA . LEU A 1 82 ? 10.451 4.761 -9.952 1.00 92.88 82 LEU A CA 1
ATOM 620 C C . LEU A 1 82 ? 10.850 5.892 -10.893 1.00 92.88 82 LEU A C 1
ATOM 622 O O . LEU A 1 82 ? 10.010 6.675 -11.333 1.00 92.88 82 LEU A O 1
ATOM 626 N N . THR A 1 83 ? 12.132 5.952 -11.238 1.00 93.44 83 THR A N 1
ATOM 627 C CA . THR A 1 83 ? 12.650 6.892 -12.235 1.00 93.44 83 THR A CA 1
ATOM 628 C C . THR A 1 83 ? 12.901 6.167 -13.549 1.00 93.44 83 THR A C 1
ATOM 630 O O . THR A 1 83 ? 13.554 5.121 -13.572 1.00 93.44 83 THR A O 1
ATOM 633 N N . PHE A 1 84 ? 12.401 6.746 -14.639 1.00 92.19 84 PHE A N 1
ATOM 634 C CA . PHE A 1 84 ? 12.587 6.252 -15.998 1.00 92.19 84 PHE A CA 1
ATOM 635 C C . PHE A 1 84 ? 13.162 7.357 -16.892 1.00 92.19 84 PHE A C 1
ATOM 637 O O . PHE A 1 84 ? 12.900 8.537 -16.639 1.00 92.19 84 PHE A O 1
ATOM 644 N N . PRO A 1 85 ? 13.926 7.004 -17.940 1.00 92.69 85 PRO A N 1
ATOM 645 C CA . PRO A 1 85 ? 14.349 7.964 -18.951 1.00 92.69 85 PRO A CA 1
ATOM 646 C C . PRO A 1 85 ? 13.156 8.653 -19.619 1.00 92.69 85 PRO A C 1
ATOM 648 O O . PRO A 1 85 ? 12.067 8.081 -19.742 1.00 92.69 85 PRO A O 1
ATOM 651 N N . PHE A 1 86 ? 13.375 9.872 -20.108 1.00 93.12 86 PHE A N 1
ATOM 652 C CA . PHE A 1 86 ? 12.377 10.580 -20.903 1.00 93.12 86 PHE A CA 1
ATOM 653 C C . PHE A 1 86 ? 11.972 9.766 -22.139 1.00 93.12 86 PHE A C 1
ATOM 655 O O . PHE A 1 86 ? 12.810 9.128 -22.771 1.00 93.12 86 PHE A O 1
ATOM 662 N N . GLY A 1 87 ? 10.680 9.791 -22.473 1.00 92.19 87 GLY A N 1
ATOM 663 C CA . GLY A 1 87 ? 10.115 9.011 -23.581 1.00 92.19 87 GLY A CA 1
ATOM 664 C C . GLY A 1 87 ? 9.693 7.584 -23.215 1.00 92.19 87 GLY A C 1
ATOM 665 O O . GLY A 1 87 ? 9.074 6.917 -24.039 1.00 92.19 87 GLY A O 1
ATOM 666 N N . THR A 1 88 ? 9.953 7.122 -21.986 1.00 91.69 88 THR A N 1
ATOM 667 C CA . THR A 1 88 ? 9.440 5.829 -21.505 1.00 91.69 88 THR A CA 1
ATOM 668 C C . THR A 1 88 ? 7.918 5.880 -21.366 1.00 91.69 88 THR A C 1
ATOM 670 O O . THR A 1 88 ? 7.381 6.768 -20.701 1.00 91.69 88 THR A O 1
ATOM 673 N N . LYS A 1 89 ? 7.223 4.896 -21.942 1.00 92.56 89 LYS A N 1
ATOM 674 C CA . LYS A 1 89 ? 5.785 4.676 -21.757 1.00 92.56 89 LYS A CA 1
ATOM 675 C C . LYS A 1 89 ? 5.556 3.415 -20.926 1.00 92.56 89 LYS A C 1
ATOM 677 O O . LYS A 1 89 ? 6.168 2.382 -21.181 1.00 92.56 89 LYS A O 1
ATOM 682 N N . ILE A 1 90 ? 4.679 3.510 -19.928 1.00 93.25 90 ILE A N 1
ATOM 683 C CA . ILE A 1 90 ? 4.221 2.351 -19.156 1.00 93.25 90 ILE A CA 1
ATOM 684 C C . ILE A 1 90 ? 3.067 1.724 -19.936 1.00 93.25 90 ILE A C 1
ATOM 686 O O . ILE A 1 90 ? 2.018 2.348 -20.084 1.00 93.25 90 ILE A O 1
ATOM 690 N N . GLU A 1 91 ? 3.273 0.519 -20.462 1.00 93.88 91 GLU A N 1
ATOM 691 C CA . GLU A 1 91 ? 2.247 -0.195 -21.235 1.00 93.88 91 GLU A CA 1
ATOM 692 C C . GLU A 1 91 ? 1.245 -0.925 -20.333 1.00 93.88 91 GLU A C 1
ATOM 694 O O . GLU A 1 91 ? 0.043 -0.887 -20.590 1.00 93.88 91 GLU A O 1
ATOM 699 N N . SER A 1 92 ? 1.718 -1.560 -19.257 1.00 94.06 92 SER A N 1
ATOM 700 C CA . SER A 1 92 ? 0.869 -2.285 -18.311 1.00 94.06 92 SER A CA 1
ATOM 701 C C . SER A 1 92 ? 1.446 -2.277 -16.896 1.00 94.06 92 SER A C 1
ATOM 703 O O . SER A 1 92 ? 2.644 -2.075 -16.686 1.00 94.06 92 SER A O 1
ATOM 705 N N . ILE A 1 93 ? 0.564 -2.493 -15.920 1.00 94.62 93 ILE A N 1
ATOM 706 C CA . ILE A 1 93 ? 0.910 -2.810 -14.535 1.00 94.62 93 ILE A CA 1
ATOM 707 C C . ILE A 1 93 ? 0.078 -4.030 -14.157 1.00 94.62 93 ILE A C 1
ATOM 709 O O . ILE A 1 93 ? -1.150 -3.950 -14.110 1.00 94.62 93 ILE A O 1
ATOM 713 N N . ASP A 1 94 ? 0.753 -5.138 -13.877 1.00 95.69 94 ASP A N 1
ATOM 714 C CA . ASP A 1 94 ? 0.121 -6.380 -13.450 1.00 95.69 94 ASP A CA 1
ATOM 715 C C . ASP A 1 94 ? 0.326 -6.561 -11.946 1.00 95.69 94 ASP A C 1
ATOM 717 O O . ASP A 1 94 ? 1.455 -6.564 -11.457 1.00 95.69 94 ASP A O 1
ATOM 721 N N . VAL A 1 95 ? -0.772 -6.710 -11.203 1.00 95.75 95 VAL A N 1
ATOM 722 C CA . VAL A 1 95 ? -0.740 -6.885 -9.746 1.00 95.75 95 VAL A CA 1
ATOM 723 C C . VAL A 1 95 ? -1.123 -8.314 -9.403 1.00 95.75 95 VAL A C 1
ATOM 725 O O . VAL A 1 95 ? -2.222 -8.771 -9.717 1.00 95.75 95 VAL A O 1
ATOM 728 N N . LYS A 1 96 ? -0.218 -9.008 -8.716 1.00 95.56 96 LYS A N 1
ATOM 729 C CA . LYS A 1 96 ? -0.482 -10.308 -8.100 1.00 95.56 96 LYS A CA 1
ATOM 730 C C . LYS A 1 96 ? -0.585 -10.112 -6.594 1.00 95.56 96 LYS A C 1
ATOM 732 O O . LYS A 1 96 ? 0.293 -9.503 -5.992 1.00 95.56 96 LYS A O 1
ATOM 737 N N . VAL A 1 97 ? -1.671 -10.605 -6.007 1.00 94.62 97 VAL A N 1
ATOM 738 C CA . VAL A 1 97 ? -1.888 -10.582 -4.558 1.00 94.62 97 VAL A CA 1
ATOM 739 C C . VAL A 1 97 ? -1.656 -11.985 -4.031 1.00 94.62 97 VAL A C 1
ATOM 741 O O . VAL A 1 97 ? -2.203 -12.942 -4.577 1.00 94.62 97 VAL A O 1
ATOM 744 N N . ASP A 1 98 ? -0.871 -12.087 -2.967 1.00 92.19 98 ASP A N 1
ATOM 745 C CA . ASP A 1 98 ? -0.603 -13.340 -2.272 1.00 92.19 98 ASP A CA 1
ATOM 746 C C . ASP A 1 98 ? -0.827 -13.164 -0.762 1.00 92.19 98 ASP A C 1
ATOM 748 O O . ASP A 1 98 ? -0.897 -12.038 -0.268 1.00 92.19 98 ASP A O 1
ATOM 752 N N . ASN A 1 99 ? -0.955 -14.272 -0.028 1.00 90.25 99 ASN A N 1
ATOM 753 C CA . ASN A 1 99 ? -1.054 -14.306 1.438 1.00 90.25 99 ASN A CA 1
ATOM 754 C C . ASN A 1 99 ? -2.160 -13.408 2.035 1.00 90.25 99 ASN A C 1
ATOM 756 O O . ASN A 1 99 ? -1.937 -12.664 2.993 1.00 90.25 99 ASN A O 1
ATOM 760 N N . ILE A 1 100 ? -3.375 -13.487 1.482 1.00 91.12 100 ILE A N 1
ATOM 761 C CA . ILE A 1 100 ? -4.530 -12.713 1.960 1.00 91.12 100 ILE A CA 1
ATOM 762 C C . ILE A 1 100 ? -4.894 -13.130 3.390 1.00 91.12 100 ILE A C 1
ATOM 764 O O . ILE A 1 100 ? -5.180 -14.296 3.660 1.00 91.12 100 ILE A O 1
ATOM 768 N N . GLN A 1 101 ? -4.960 -12.148 4.289 1.00 88.81 101 GLN A N 1
ATOM 769 C CA . GLN A 1 101 ? -5.415 -12.323 5.665 1.00 88.81 101 GLN A CA 1
ATOM 770 C C . GLN A 1 101 ? -6.753 -11.611 5.869 1.00 88.81 101 GLN A C 1
ATOM 772 O O . GLN A 1 101 ? -6.947 -10.485 5.413 1.00 88.81 101 GLN A O 1
ATOM 777 N N . ILE A 1 102 ? -7.679 -12.271 6.565 1.00 91.50 102 ILE A N 1
ATOM 778 C CA . ILE A 1 102 ? -8.983 -11.707 6.926 1.00 91.50 102 ILE A CA 1
ATOM 779 C C . I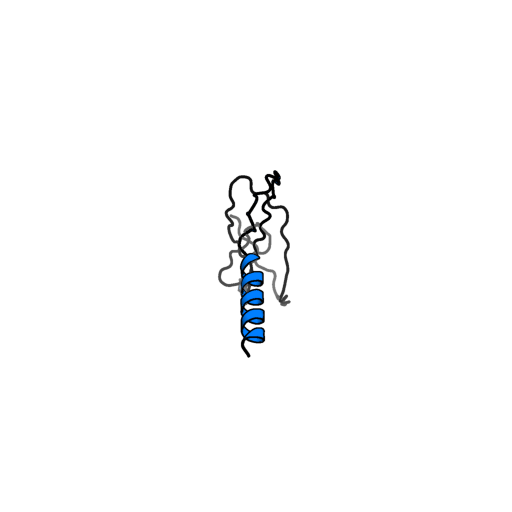LE A 1 102 ? -9.006 -11.523 8.439 1.00 91.50 102 ILE A C 1
ATOM 781 O O . ILE A 1 102 ? -8.797 -12.476 9.186 1.00 91.50 102 ILE A O 1
ATOM 785 N N . MET A 1 103 ? -9.291 -10.302 8.884 1.00 89.62 103 MET A N 1
ATOM 786 C CA . MET A 1 103 ? -9.351 -9.933 10.296 1.00 89.62 103 MET A CA 1
ATOM 787 C C . MET A 1 103 ? -10.701 -9.290 10.612 1.00 89.62 103 MET A C 1
ATOM 789 O O . MET A 1 103 ? -11.226 -8.504 9.822 1.00 89.62 103 MET A O 1
ATOM 793 N N . HIS A 1 104 ? -11.264 -9.625 11.771 1.00 90.31 104 HIS A N 1
ATOM 794 C CA .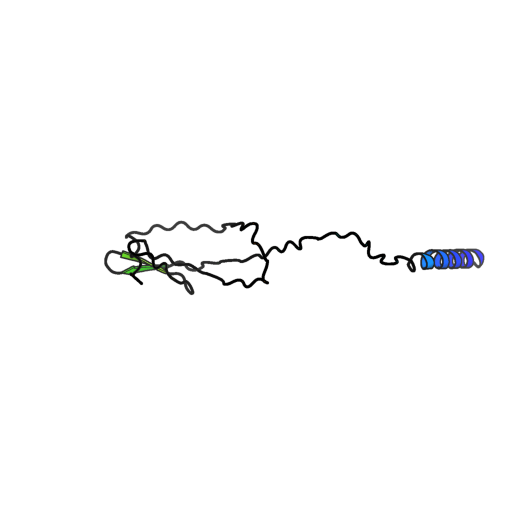 HIS A 1 104 ? -12.454 -8.962 12.290 1.00 90.31 104 HIS A CA 1
ATOM 795 C C . HIS A 1 104 ? -12.053 -7.721 13.094 1.00 90.31 104 HIS A C 1
ATOM 797 O O . HIS A 1 104 ? -11.158 -7.800 13.930 1.00 90.31 104 HIS A O 1
ATOM 803 N N . ILE A 1 105 ? -12.731 -6.600 12.848 1.00 90.81 105 ILE A N 1
ATOM 804 C CA . ILE A 1 105 ? -12.498 -5.309 13.506 1.00 90.81 105 ILE A CA 1
ATOM 805 C C . ILE A 1 105 ? -13.806 -4.906 14.189 1.00 90.81 105 ILE A C 1
ATOM 807 O O . ILE A 1 105 ? -14.863 -4.913 13.553 1.00 90.81 105 ILE A O 1
ATOM 811 N N . GLY A 1 106 ? -13.743 -4.604 15.488 1.00 89.19 106 GLY A N 1
ATOM 812 C CA . GLY A 1 106 ? -14.931 -4.399 16.322 1.00 89.19 106 GLY A CA 1
ATOM 813 C C . GLY A 1 106 ? -15.529 -2.995 16.215 1.00 89.19 106 GLY A C 1
ATOM 814 O O . GLY A 1 106 ? -16.726 -2.814 16.441 1.00 89.19 106 GLY A O 1
ATOM 815 N N . LYS A 1 107 ? -14.713 -1.997 15.855 1.00 94.50 107 LYS A N 1
ATOM 816 C CA . LYS A 1 107 ? -15.132 -0.597 15.684 1.00 94.50 107 LYS A CA 1
ATOM 817 C C . LYS A 1 107 ? -14.897 -0.122 14.249 1.00 94.50 107 LYS A C 1
ATOM 819 O O . LYS A 1 107 ? -14.253 -0.780 13.436 1.00 94.50 107 LYS A O 1
ATOM 824 N N . LYS A 1 108 ? -15.431 1.055 13.913 1.00 94.62 108 LYS A N 1
ATOM 825 C CA . LYS A 1 108 ? -15.113 1.701 12.632 1.00 94.62 108 LYS A CA 1
ATOM 826 C C . LYS A 1 108 ? -13.652 2.147 12.623 1.00 94.62 108 LYS A C 1
ATOM 828 O O . LYS A 1 108 ? -13.130 2.586 13.645 1.00 94.62 108 LYS A O 1
ATOM 833 N N . ILE A 1 109 ? -13.024 2.099 11.453 1.00 95.00 109 ILE A N 1
ATOM 834 C CA . ILE A 1 109 ? -11.666 2.614 11.279 1.00 95.00 109 ILE A CA 1
ATOM 835 C C . ILE A 1 109 ? -11.686 4.142 11.388 1.00 95.00 109 ILE A C 1
ATOM 837 O O . ILE A 1 109 ? -12.589 4.789 10.849 1.00 95.00 109 ILE A O 1
ATOM 841 N N . ILE A 1 110 ? -10.699 4.708 12.082 1.00 94.38 110 ILE A N 1
ATOM 842 C CA . ILE A 1 110 ? -10.557 6.156 12.263 1.00 94.38 110 ILE A CA 1
ATOM 843 C C . ILE A 1 110 ? -10.548 6.884 10.905 1.00 94.38 110 ILE A C 1
ATOM 845 O O . ILE A 1 110 ? -9.864 6.433 9.979 1.00 94.38 110 ILE A O 1
ATOM 849 N N . PRO A 1 111 ? -11.295 7.991 10.738 1.00 94.31 111 PRO A N 1
ATOM 850 C CA . PRO A 1 111 ? -11.247 8.763 9.504 1.00 94.31 111 PRO A CA 1
ATOM 851 C C . PRO A 1 111 ? -9.882 9.437 9.324 1.00 94.31 111 PRO A C 1
ATOM 853 O O . PRO A 1 111 ? -9.211 9.814 10.285 1.00 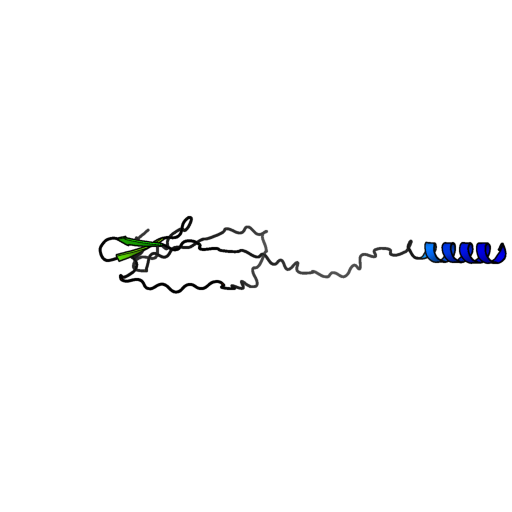94.31 111 PRO A O 1
ATOM 856 N N . ALA A 1 112 ? -9.476 9.603 8.072 1.00 92.75 112 ALA A N 1
ATOM 857 C CA . ALA A 1 112 ? -8.308 10.373 7.695 1.00 92.75 112 ALA A CA 1
ATOM 858 C C . ALA A 1 112 ? -8.497 11.859 8.035 1.00 92.75 112 ALA A C 1
ATOM 860 O O . ALA A 1 112 ? -9.575 12.422 7.813 1.00 92.75 112 ALA A O 1
ATOM 861 N N . ALA A 1 113 ? -7.435 12.476 8.556 1.00 83.62 113 ALA A N 1
ATOM 862 C CA . ALA A 1 113 ? -7.398 13.905 8.839 1.00 83.62 113 ALA A CA 1
ATOM 863 C C . ALA A 1 113 ? -7.437 14.729 7.544 1.00 83.62 113 ALA A C 1
ATOM 865 O O . ALA A 1 113 ? -7.002 14.262 6.488 1.00 83.62 113 ALA A O 1
ATOM 866 N N . GLU A 1 114 ? -7.949 15.955 7.646 1.00 78.88 114 GLU A N 1
ATOM 867 C CA . GLU A 1 114 ? -7.828 16.941 6.574 1.00 78.88 114 GLU A CA 1
ATOM 868 C C . GLU A 1 114 ? -6.357 17.387 6.435 1.00 78.88 114 GLU A C 1
ATOM 870 O O . GLU A 1 114 ? -5.665 17.475 7.456 1.00 78.88 114 GLU A O 1
ATOM 875 N N . PRO A 1 115 ? -5.864 17.589 5.199 1.00 72.81 115 PRO A N 1
ATOM 876 C CA . PRO A 1 115 ? -4.494 18.030 4.937 1.00 72.81 115 PRO A CA 1
ATOM 877 C C . PRO A 1 115 ? -4.219 19.474 5.371 1.00 72.81 115 PRO A C 1
ATOM 879 O O . PRO A 1 115 ? -5.154 20.306 5.333 1.00 72.81 115 PRO A O 1
#

Foldseek 3Di:
DVVVVVVVVVVVVVVVPPPPDPPPPPPPPPPPPVPDDDDDDDDDFPDWDWDDDPQAIEIDTPPWDWDADFPAATDTDDDDDDDDDPPDDDPDDDDDDDDDDDDDDDGHHDGHHHD